Protein AF-A0ABD3ZJR3-F1 (afdb_monomer)

InterPro domains:
  IPR011051 RmlC-like cupin domain superfamily [SSF51182] (1-46)
  IPR014710 RmlC-like jelly roll fold [G3DSA:2.60.120.10] (1-46)
  IPR041602 Quercetin 2,3-dioxygenase, C-terminal cupin domain [PF17954] (1-43)

pLDDT: mean 96.19, std 2.65, range [83.12, 98.25]

Nearest PDB structures (foldseek):
  2z2s-assembly4_H  TM=7.278E-01  e=6.820E+00  Cereibacter sphaeroides 2.4.1
  4dfc-assembly1_B  TM=6.750E-01  e=8.272E+00  Escherichia coli K-12

Sequence (46 aa):
QVVKGNVSINGQHVSTADGVAIWDEAAISIHADDKAEILLFDLPPV

Foldseek 3Di:
DWCAAWKQKVNDIDHHPDDDDDDPDPDIDIGGPDDTDDDDDDDDDD

Secondary structure (DSSP, 8-state):
-EEES-EEETTEEE-TT------S-S---EEESSS-EE--------

Radius of gyration: 10.66 Å; Cα contacts (8 Å, |Δi|>4): 71; chains: 1; bounding box: 24×14×30 Å

Solvent-accessible surface area (backbone atoms only — not comparable to full-atom values): 3065 Å² total; per-residue (Å²): 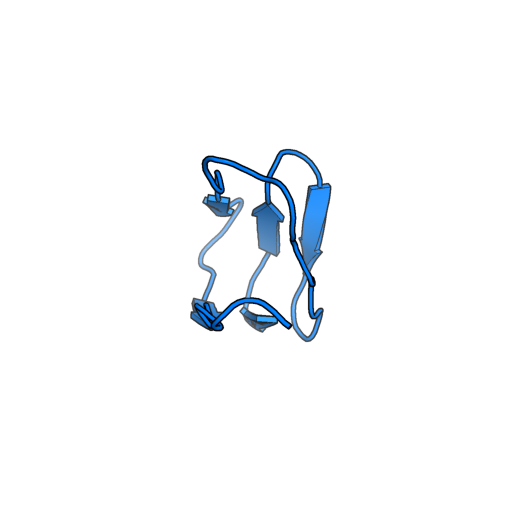59,28,73,34,44,35,31,30,49,77,82,43,81,46,44,57,75,41,74,76,90,86,76,101,63,98,73,87,53,77,44,65,83,47,87,54,46,70,55,84,84,91,72,81,88,132

Mean predicted aligned error: 2.33 Å

Organism: NCBI:txid910996

Structure (mmCIF, N/CA/C/O backbone):
data_AF-A0ABD3ZJR3-F1
#
_entry.id   AF-A0ABD3ZJR3-F1
#
loop_
_atom_site.group_PDB
_atom_site.id
_atom_site.type_symbol
_atom_site.label_atom_id
_atom_site.label_alt_id
_atom_site.label_comp_id
_atom_site.label_asym_id
_atom_site.label_entity_id
_atom_site.label_seq_id
_atom_site.pdbx_PDB_ins_code
_atom_site.Cartn_x
_atom_site.Cartn_y
_atom_site.Cartn_z
_atom_site.occupancy
_atom_site.B_iso_or_equiv
_atom_site.auth_seq_id
_atom_site.auth_comp_id
_atom_site.auth_asym_id
_atom_site.auth_atom_id
_atom_site.pdbx_PDB_model_num
ATOM 1 N N . GLN A 1 1 ? -3.302 3.137 -5.035 1.00 95.25 1 GLN A N 1
ATOM 2 C CA . GLN A 1 1 ? -4.541 3.937 -4.881 1.00 95.25 1 GLN A CA 1
ATOM 3 C C . GLN A 1 1 ? -5.229 3.524 -3.594 1.00 95.25 1 GLN A C 1
ATOM 5 O O . GLN A 1 1 ? -5.349 2.326 -3.357 1.00 95.25 1 GLN A O 1
ATOM 10 N N . VAL A 1 2 ? -5.666 4.473 -2.772 1.00 97.31 2 VAL A N 1
ATOM 11 C CA . VAL A 1 2 ? -6.395 4.183 -1.529 1.00 97.31 2 VAL A CA 1
ATOM 12 C C . VAL A 1 2 ? -7.895 4.227 -1.806 1.00 97.31 2 VAL A C 1
ATOM 14 O O . VAL A 1 2 ? -8.437 5.260 -2.193 1.00 97.31 2 VAL A O 1
ATOM 17 N N . VAL A 1 3 ? -8.573 3.095 -1.622 1.00 98.00 3 VAL A N 1
ATOM 18 C CA . VAL A 1 3 ? -10.028 2.978 -1.814 1.00 98.00 3 VAL A CA 1
ATOM 19 C C . VAL A 1 3 ? -10.772 3.508 -0.591 1.00 98.00 3 VAL A C 1
ATOM 21 O O . VAL A 1 3 ? -11.794 4.174 -0.732 1.00 98.00 3 VAL A O 1
ATOM 24 N N . LYS A 1 4 ? -10.253 3.225 0.608 1.00 97.81 4 LYS A N 1
ATOM 25 C CA . LYS A 1 4 ? -10.769 3.717 1.893 1.00 97.81 4 LYS A CA 1
ATOM 26 C C . LYS A 1 4 ? -9.688 3.670 2.974 1.00 97.81 4 LYS A C 1
ATOM 28 O O . LYS A 1 4 ? -8.780 2.842 2.895 1.00 97.81 4 LYS A O 1
ATOM 33 N N . GLY A 1 5 ? -9.861 4.487 4.008 1.00 97.44 5 GLY A N 1
ATOM 34 C CA . GLY A 1 5 ? -8.977 4.561 5.173 1.00 97.44 5 GLY A CA 1
ATOM 35 C C . GLY A 1 5 ? -7.763 5.458 4.950 1.00 97.44 5 GLY A C 1
ATOM 36 O O . GLY A 1 5 ? -7.726 6.239 3.990 1.00 97.44 5 GLY A O 1
ATOM 37 N N . ASN A 1 6 ? -6.800 5.338 5.860 1.00 98.12 6 ASN A N 1
ATOM 38 C CA . ASN A 1 6 ? -5.557 6.103 5.888 1.00 98.12 6 ASN A CA 1
ATOM 39 C C . ASN A 1 6 ? -4.356 5.158 5.994 1.00 98.12 6 ASN A C 1
ATOM 41 O O . ASN A 1 6 ? -4.359 4.202 6.776 1.00 98.12 6 ASN A O 1
ATOM 45 N N . VAL A 1 7 ? -3.332 5.418 5.184 1.00 97.88 7 VAL A N 1
ATOM 46 C CA . VAL A 1 7 ? -2.100 4.628 5.162 1.00 97.88 7 VAL A CA 1
ATOM 47 C C . VAL A 1 7 ? -0.876 5.530 5.086 1.00 97.88 7 VAL A C 1
ATOM 49 O O . VAL A 1 7 ? -0.906 6.602 4.485 1.00 97.88 7 VAL A O 1
ATOM 52 N N . SER A 1 8 ? 0.237 5.035 5.606 1.00 98.00 8 SER A N 1
ATOM 53 C CA . SER A 1 8 ? 1.566 5.581 5.378 1.00 98.00 8 SER A CA 1
ATOM 54 C C . SER A 1 8 ? 2.323 4.695 4.389 1.00 98.00 8 SER A C 1
ATOM 56 O O . SER A 1 8 ? 2.592 3.529 4.681 1.00 98.00 8 SER A O 1
ATOM 58 N N . ILE A 1 9 ? 2.681 5.233 3.222 1.00 96.94 9 ILE A N 1
ATOM 59 C CA . ILE A 1 9 ? 3.460 4.544 2.181 1.00 96.94 9 ILE A CA 1
ATOM 60 C C . ILE A 1 9 ? 4.858 5.156 2.143 1.00 96.94 9 ILE A C 1
ATOM 62 O O . ILE A 1 9 ? 4.998 6.348 1.889 1.00 96.94 9 ILE A O 1
ATOM 66 N N . ASN A 1 10 ? 5.892 4.363 2.439 1.00 95.75 10 ASN A N 1
ATOM 67 C CA . ASN A 1 10 ? 7.286 4.823 2.558 1.00 95.75 10 ASN A CA 1
ATOM 68 C C . ASN A 1 10 ? 7.445 6.091 3.434 1.00 95.75 10 ASN A C 1
ATOM 70 O O . ASN A 1 10 ? 8.287 6.946 3.180 1.00 95.75 10 ASN A O 1
ATOM 74 N N . GLY A 1 11 ? 6.620 6.215 4.482 1.00 94.75 11 GLY A N 1
ATOM 75 C CA . GLY A 1 11 ? 6.612 7.357 5.407 1.00 94.75 11 GLY A CA 1
ATOM 76 C C . GLY A 1 11 ? 5.735 8.543 4.984 1.00 94.75 11 GLY A C 1
ATOM 77 O O . GLY A 1 11 ? 5.558 9.467 5.775 1.00 94.75 11 GLY A O 1
ATOM 78 N N . GLN A 1 12 ? 5.143 8.521 3.789 1.00 95.75 12 GLN A N 1
ATOM 79 C CA . GLN A 1 12 ? 4.189 9.533 3.340 1.00 95.75 12 GLN A CA 1
ATOM 80 C C . GLN A 1 12 ? 2.759 9.126 3.702 1.00 95.75 12 GLN A C 1
ATOM 82 O O . GLN A 1 12 ? 2.326 8.030 3.359 1.00 95.75 12 GLN A O 1
ATOM 87 N N . HIS A 1 13 ? 2.015 10.019 4.355 1.00 97.38 13 HIS A N 1
ATOM 88 C CA . HIS A 1 13 ? 0.589 9.824 4.624 1.00 97.38 13 HIS A CA 1
ATOM 89 C C . HIS A 1 13 ? -0.243 9.983 3.349 1.00 97.38 13 HIS A C 1
ATOM 91 O O . HIS A 1 13 ? -0.065 10.938 2.589 1.00 97.38 13 HIS A O 1
ATOM 97 N N . VAL A 1 14 ? -1.160 9.046 3.138 1.00 97.75 14 VAL A N 1
ATOM 98 C CA . VAL A 1 14 ? -2.009 8.931 1.953 1.00 97.75 14 VAL A CA 1
ATOM 99 C C . VAL A 1 14 ? -3.411 8.541 2.411 1.00 97.75 14 VAL A C 1
ATOM 101 O O . VAL A 1 14 ? -3.580 7.634 3.230 1.00 97.75 14 VAL A O 1
ATOM 104 N N . SER A 1 15 ? -4.422 9.228 1.893 1.00 98.12 15 SER A N 1
ATOM 105 C CA . SER A 1 15 ? -5.799 9.125 2.369 1.00 98.12 15 SER A CA 1
ATOM 106 C C . 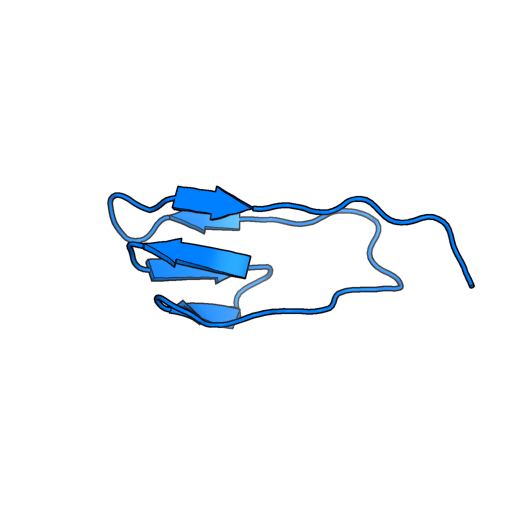SER A 1 15 ? -6.748 8.622 1.285 1.00 98.12 15 SER A C 1
ATOM 108 O O . SER A 1 15 ? -6.363 8.366 0.146 1.00 98.12 15 SER A O 1
ATOM 110 N N . THR A 1 16 ? -8.011 8.422 1.653 1.00 98.25 16 THR A N 1
ATOM 111 C CA . THR A 1 16 ? -9.046 7.913 0.745 1.00 98.25 16 THR A CA 1
ATOM 112 C C . THR A 1 16 ? -9.127 8.725 -0.553 1.00 98.25 16 THR A C 1
ATOM 114 O O . THR A 1 16 ? -9.172 9.948 -0.518 1.00 98.25 16 THR A O 1
ATOM 117 N N . ALA A 1 17 ? -9.222 8.016 -1.683 1.00 97.56 17 ALA A N 1
ATOM 118 C CA . ALA A 1 17 ? -9.217 8.524 -3.058 1.00 97.56 17 ALA A CA 1
ATOM 119 C C . ALA A 1 17 ? -7.855 8.994 -3.603 1.00 97.56 17 ALA A C 1
ATOM 121 O O . ALA A 1 17 ? -7.751 9.219 -4.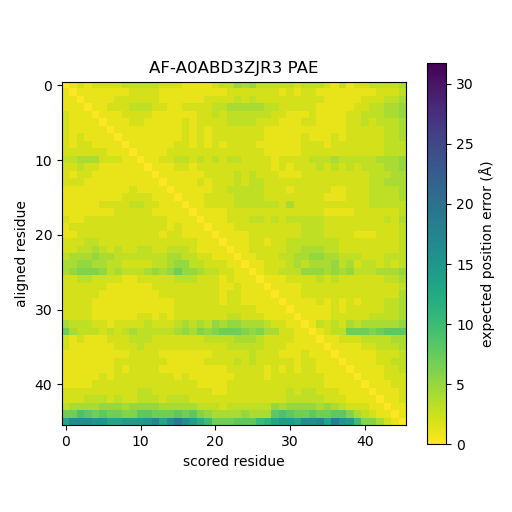811 1.00 97.56 17 ALA A O 1
ATOM 122 N N . ASP A 1 18 ? -6.799 9.039 -2.787 1.00 97.88 18 ASP A N 1
ATOM 123 C CA . ASP A 1 18 ? -5.466 9.385 -3.275 1.00 97.88 18 ASP A CA 1
ATOM 124 C C . ASP A 1 18 ? -4.839 8.254 -4.115 1.00 97.88 18 ASP A C 1
ATOM 126 O O . ASP A 1 18 ? -4.969 7.047 -3.849 1.00 97.88 18 ASP A O 1
ATOM 130 N N . GLY A 1 19 ? -4.101 8.662 -5.147 1.00 96.00 19 GLY A N 1
ATOM 131 C CA . GLY A 1 19 ? -3.239 7.811 -5.961 1.00 96.00 19 GLY A CA 1
ATOM 132 C C . GLY A 1 19 ? -1.777 8.191 -5.757 1.00 96.00 19 GLY A C 1
ATOM 133 O O . GLY A 1 19 ? -1.439 9.369 -5.758 1.00 96.00 19 GLY A O 1
ATOM 134 N N . VAL A 1 20 ? -0.908 7.191 -5.613 1.00 96.38 20 VAL A N 1
ATOM 135 C CA . VAL A 1 20 ? 0.542 7.388 -5.495 1.00 96.38 20 VAL A CA 1
ATOM 136 C C . VAL A 1 20 ? 1.213 6.567 -6.583 1.00 96.38 20 VAL A C 1
ATOM 138 O O . VAL A 1 20 ? 0.909 5.381 -6.724 1.00 96.38 20 VAL A O 1
ATOM 141 N N . ALA A 1 21 ? 2.089 7.210 -7.350 1.00 96.44 21 ALA A N 1
ATOM 142 C CA . ALA A 1 21 ? 2.975 6.560 -8.305 1.00 96.44 21 ALA A CA 1
ATOM 143 C C . ALA A 1 21 ? 4.374 6.483 -7.687 1.00 96.44 21 ALA A C 1
ATOM 145 O O . ALA A 1 21 ? 4.869 7.484 -7.172 1.00 96.44 21 ALA A O 1
ATOM 146 N N . ILE A 1 22 ? 4.976 5.296 -7.712 1.00 95.00 22 ILE A N 1
ATOM 147 C CA . ILE A 1 22 ? 6.286 5.012 -7.118 1.00 95.00 22 ILE A CA 1
ATOM 148 C C . ILE A 1 22 ? 7.119 4.288 -8.174 1.00 95.00 22 ILE A C 1
ATOM 150 O O . ILE A 1 22 ? 6.611 3.397 -8.853 1.00 95.00 22 ILE A O 1
ATOM 154 N N . TRP A 1 23 ? 8.378 4.688 -8.311 1.00 95.50 23 TRP A N 1
ATOM 155 C CA . TRP A 1 23 ? 9.380 4.090 -9.192 1.00 95.50 23 TRP A CA 1
ATOM 156 C C . TRP A 1 23 ? 10.746 4.130 -8.495 1.00 95.50 23 TRP A C 1
ATOM 158 O O . TRP A 1 23 ? 10.883 4.788 -7.466 1.00 95.50 23 TRP A O 1
ATOM 168 N N . ASP A 1 24 ? 11.736 3.420 -9.042 1.00 94.50 24 ASP A N 1
ATOM 169 C CA . ASP A 1 24 ? 13.117 3.357 -8.528 1.00 94.50 24 ASP A CA 1
ATOM 170 C C . ASP A 1 24 ? 13.248 2.968 -7.040 1.00 94.50 24 ASP A C 1
ATOM 172 O O . ASP A 1 24 ? 14.196 3.360 -6.362 1.00 94.50 24 ASP A O 1
ATOM 176 N N . GLU A 1 25 ? 12.326 2.142 -6.537 1.00 94.50 25 GLU A N 1
ATOM 177 C CA . GLU A 1 25 ? 12.344 1.627 -5.166 1.00 94.50 25 GLU A CA 1
ATOM 178 C C . GLU A 1 25 ? 12.431 0.099 -5.153 1.00 94.50 25 GLU A C 1
ATOM 180 O O . GLU A 1 25 ? 11.690 -0.592 -5.852 1.00 94.50 25 GLU A O 1
ATOM 185 N N . ALA A 1 26 ? 13.324 -0.449 -4.326 1.00 94.38 26 ALA A N 1
ATOM 186 C CA . ALA A 1 26 ? 13.499 -1.900 -4.206 1.00 94.38 26 ALA A CA 1
ATOM 187 C C . ALA A 1 26 ? 12.379 -2.572 -3.393 1.00 94.38 26 ALA A C 1
ATOM 189 O O . ALA A 1 26 ? 12.165 -3.780 -3.504 1.00 94.38 26 ALA A O 1
ATOM 190 N N . ALA A 1 27 ? 11.692 -1.804 -2.544 1.00 96.38 27 ALA A N 1
ATOM 191 C CA . ALA A 1 27 ? 10.587 -2.273 -1.725 1.00 96.38 27 ALA A CA 1
ATOM 192 C C . ALA A 1 27 ? 9.609 -1.132 -1.419 1.00 96.38 27 ALA A C 1
ATOM 194 O O . ALA A 1 27 ? 9.996 0.031 -1.317 1.00 96.38 27 ALA A O 1
ATOM 195 N N . ILE A 1 28 ? 8.341 -1.486 -1.205 1.00 96.81 28 ILE A N 1
ATOM 196 C CA . ILE A 1 28 ? 7.303 -0.560 -0.746 1.00 96.81 28 ILE A CA 1
ATOM 197 C C . ILE A 1 28 ? 6.854 -1.002 0.647 1.00 96.81 28 ILE A C 1
ATOM 199 O O . ILE A 1 28 ? 6.350 -2.112 0.824 1.00 96.81 28 ILE A O 1
ATOM 203 N N . SER A 1 29 ? 7.034 -0.131 1.638 1.00 97.69 29 S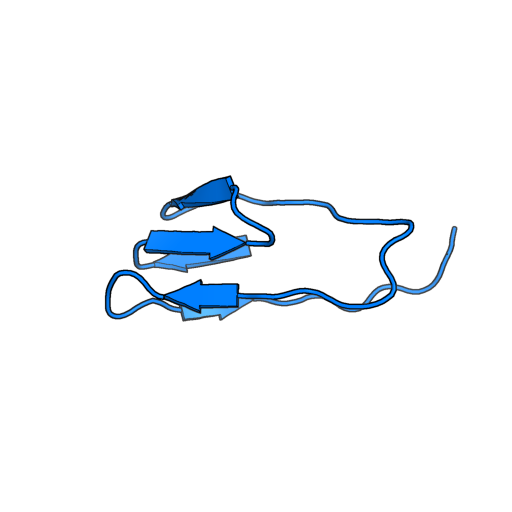ER A N 1
ATOM 204 C CA . SER A 1 29 ? 6.513 -0.309 2.992 1.00 97.69 29 SER A CA 1
ATOM 205 C C . SER A 1 29 ? 5.175 0.404 3.118 1.00 97.69 29 SER A C 1
ATOM 207 O O . SER A 1 29 ? 5.076 1.602 2.847 1.00 97.69 29 SER A O 1
ATOM 209 N N . ILE A 1 30 ? 4.147 -0.333 3.533 1.00 97.38 30 ILE A N 1
ATOM 210 C CA . ILE A 1 30 ? 2.795 0.191 3.715 1.00 97.38 30 ILE A CA 1
ATOM 211 C C . ILE A 1 30 ? 2.373 -0.085 5.152 1.00 97.38 30 ILE A C 1
ATOM 213 O O . ILE A 1 30 ? 2.310 -1.239 5.579 1.00 97.38 30 ILE A O 1
ATOM 217 N N . HIS A 1 31 ? 2.067 0.975 5.889 1.00 98.12 31 HIS A N 1
ATOM 218 C CA . HIS A 1 31 ? 1.488 0.902 7.222 1.00 98.12 31 HIS A CA 1
ATOM 219 C C . HIS A 1 31 ? 0.057 1.426 7.179 1.00 98.12 31 HIS A C 1
ATOM 221 O O . HIS A 1 31 ? -0.188 2.489 6.620 1.00 98.12 31 HIS A O 1
ATOM 227 N N . ALA A 1 32 ? -0.888 0.678 7.740 1.00 97.56 32 ALA A N 1
ATOM 228 C CA . ALA A 1 32 ? -2.268 1.125 7.848 1.00 97.56 32 ALA A CA 1
ATOM 229 C C . ALA A 1 32 ? -2.474 1.762 9.223 1.00 97.56 32 ALA A C 1
ATOM 231 O O . ALA A 1 32 ? -2.362 1.076 10.240 1.00 97.56 32 ALA A O 1
ATOM 232 N N . ASP A 1 33 ? -2.758 3.063 9.236 1.00 93.50 33 ASP A N 1
ATOM 233 C CA . ASP A 1 33 ? -3.005 3.821 10.466 1.00 93.50 33 ASP A CA 1
ATOM 234 C C . ASP A 1 33 ? -4.406 3.498 11.034 1.00 93.50 33 ASP A C 1
ATOM 236 O O . ASP A 1 33 ? -4.653 3.587 12.238 1.00 93.50 33 ASP A O 1
ATOM 240 N N . ASP A 1 34 ? -5.315 3.043 10.164 1.00 93.50 34 ASP A N 1
ATOM 241 C CA . ASP A 1 34 ? -6.629 2.494 10.490 1.00 93.50 34 ASP A CA 1
ATOM 242 C C . ASP A 1 34 ? -7.017 1.322 9.558 1.00 93.50 34 ASP A C 1
ATOM 244 O O . ASP A 1 34 ? -6.191 0.752 8.843 1.00 93.50 34 ASP A O 1
ATOM 248 N N . LYS A 1 35 ? -8.289 0.895 9.585 1.00 97.50 35 LYS A N 1
ATOM 249 C CA . LYS A 1 35 ? -8.794 -0.104 8.630 1.00 97.50 35 LYS A CA 1
ATOM 250 C C . LYS A 1 35 ? -8.848 0.494 7.223 1.00 97.50 35 LYS A C 1
ATOM 252 O O . LYS A 1 35 ? -9.849 1.105 6.848 1.00 97.50 35 LYS A O 1
ATOM 257 N N . ALA A 1 36 ? -7.831 0.196 6.428 1.00 98.06 36 ALA A N 1
ATOM 258 C CA . ALA A 1 36 ? -7.721 0.653 5.052 1.00 98.06 36 ALA A CA 1
ATOM 259 C C . ALA A 1 36 ? -7.946 -0.459 4.012 1.00 98.06 36 ALA A C 1
ATOM 261 O O . ALA A 1 36 ? -7.824 -1.653 4.291 1.00 98.06 36 ALA A O 1
ATOM 262 N N . GLU A 1 37 ? -8.267 -0.050 2.786 1.00 98.25 37 GLU A N 1
ATOM 263 C CA . GLU A 1 37 ? -8.234 -0.890 1.585 1.00 98.25 37 GLU A CA 1
ATOM 264 C C . GLU A 1 37 ? -7.522 -0.124 0.474 1.00 98.25 37 GLU A C 1
ATOM 266 O O . GLU A 1 37 ? -7.808 1.051 0.219 1.00 98.25 37 GLU A O 1
ATOM 271 N N . ILE A 1 38 ? -6.594 -0.806 -0.188 1.00 97.69 38 ILE A N 1
ATOM 272 C CA . ILE A 1 38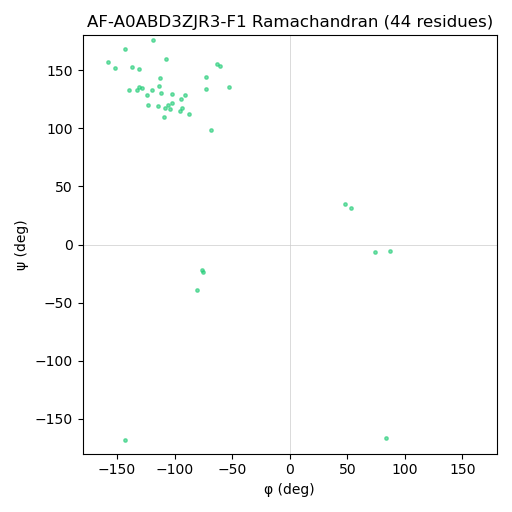 ? -5.750 -0.238 -1.231 1.00 97.69 38 ILE A CA 1
ATOM 273 C C . ILE A 1 38 ? -5.752 -1.138 -2.463 1.00 97.69 38 ILE A C 1
ATOM 275 O O . ILE A 1 38 ? -5.862 -2.359 -2.358 1.00 97.69 38 ILE A O 1
ATOM 279 N N . LEU A 1 39 ? -5.566 -0.521 -3.625 1.00 98.19 39 LEU A N 1
ATOM 280 C CA . LEU A 1 39 ? -5.221 -1.204 -4.866 1.00 98.19 39 LEU A CA 1
ATOM 281 C C . LEU A 1 39 ? -3.746 -0.934 -5.172 1.00 98.19 39 LEU A C 1
ATOM 283 O O . LEU A 1 39 ? -3.343 0.231 -5.316 1.00 98.19 39 LEU A O 1
ATOM 287 N N . LEU A 1 40 ? -2.963 -2.011 -5.250 1.00 97.31 40 LEU A N 1
ATOM 288 C CA . LEU A 1 40 ? -1.563 -2.006 -5.663 1.00 97.31 40 LEU A CA 1
ATOM 289 C C . LEU A 1 40 ? -1.479 -2.501 -7.109 1.00 97.31 40 LEU A C 1
ATOM 291 O O . LEU A 1 40 ? -1.918 -3.609 -7.411 1.00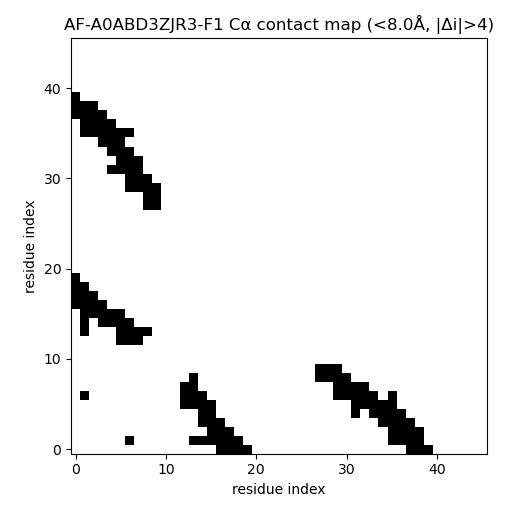 97.31 40 LEU A O 1
ATOM 295 N N . PHE A 1 41 ? -0.920 -1.671 -7.984 1.00 96.88 41 PHE A N 1
ATOM 296 C CA . PHE A 1 41 ? -0.685 -2.008 -9.382 1.00 96.88 41 PHE A CA 1
ATOM 297 C C . PHE A 1 41 ? 0.821 -2.166 -9.582 1.00 96.88 41 PHE A C 1
ATOM 299 O O . PHE A 1 41 ? 1.547 -1.179 -9.499 1.00 96.88 41 PHE 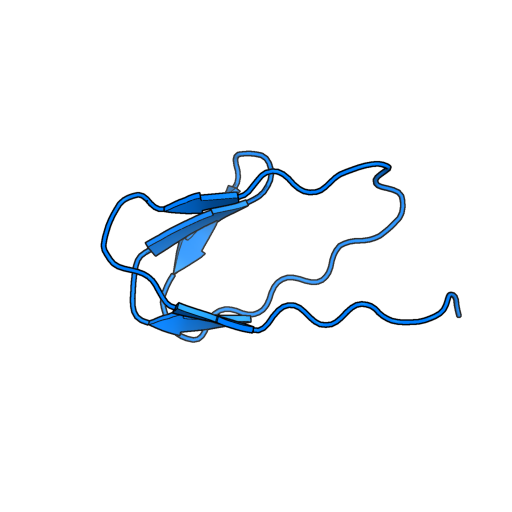A O 1
ATOM 306 N N . ASP A 1 42 ? 1.273 -3.398 -9.808 1.00 95.94 42 ASP A N 1
ATOM 307 C CA . ASP A 1 42 ? 2.651 -3.693 -10.205 1.00 95.94 42 ASP A CA 1
ATOM 308 C C . ASP A 1 42 ? 2.729 -3.613 -11.733 1.00 95.94 42 ASP A C 1
ATOM 310 O O . ASP A 1 42 ? 2.045 -4.359 -12.443 1.00 95.94 42 ASP A O 1
ATOM 314 N N . LEU A 1 43 ? 3.457 -2.617 -12.229 1.00 95.38 43 LEU A N 1
ATOM 315 C CA . LEU A 1 43 ? 3.492 -2.250 -13.640 1.00 95.38 43 LEU A CA 1
ATOM 316 C C . LEU A 1 43 ? 4.881 -2.546 -14.219 1.00 95.38 43 LEU A C 1
ATOM 318 O O . LEU A 1 43 ? 5.882 -2.325 -13.538 1.00 95.38 43 LEU A O 1
ATOM 322 N N . PRO A 1 44 ? 4.971 -3.003 -15.481 1.00 93.94 44 PRO A N 1
ATOM 323 C CA . PRO A 1 44 ? 6.260 -3.169 -16.139 1.0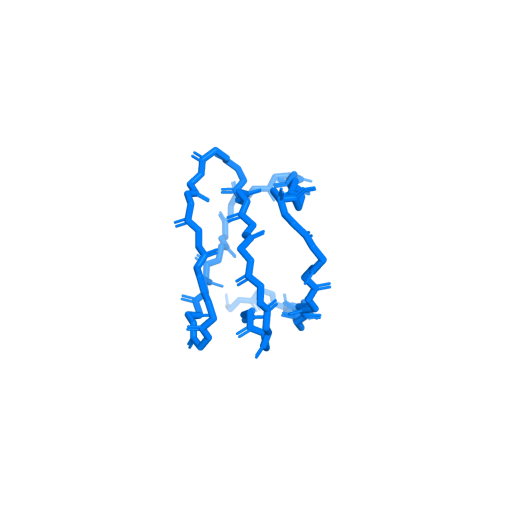0 93.94 44 PRO A CA 1
ATOM 324 C C . PRO A 1 44 ? 6.975 -1.814 -16.304 1.00 93.94 44 PRO A C 1
ATOM 326 O O . PRO A 1 44 ? 6.310 -0.775 -16.365 1.00 93.94 44 PRO A O 1
ATOM 329 N N . PRO A 1 45 ? 8.316 -1.813 -16.417 1.00 88.75 45 PRO A N 1
ATOM 330 C CA . PRO A 1 45 ? 9.076 -0.603 -16.715 1.00 88.75 45 PRO A CA 1
ATOM 331 C C . P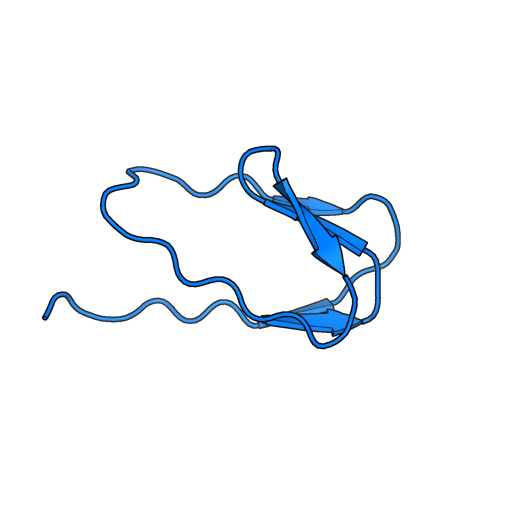RO A 1 45 ? 8.668 -0.005 -18.069 1.00 88.75 45 PRO A C 1
ATOM 333 O O . PRO A 1 45 ? 8.199 -0.720 -18.960 1.00 88.75 45 PRO A O 1
ATOM 336 N N . VAL A 1 46 ? 8.854 1.312 -18.193 1.00 83.12 46 VAL A N 1
ATOM 337 C CA . VAL A 1 46 ? 8.533 2.106 -19.392 1.00 83.12 46 VAL A CA 1
ATOM 338 C C . VAL A 1 46 ? 9.710 2.135 -20.359 1.00 83.12 46 VAL A C 1
ATOM 340 O O . VAL A 1 46 ? 10.853 2.306 -19.880 1.00 83.12 46 VAL A O 1
#